Protein AF-A0A1T5KF01-F1 (afdb_monomer_lite)

Sequence (106 aa):
MKITCDNCKESFELKKLKQRSLGDEIQETYYNCPNCNKEYRVCITNKSIRELQNKIEQKKLIIRIETKKGCKNIKEVFELENLIKKHKKKMDKLNNRKRRVGSKQV

Foldseek 3Di:
DWDQDPPPRDIDDDDDWDWDDPDPQKIWIWDADPPPRDIDTDFIDGPVLVVLVVVLVVLVVVQVVCVVVVHHDVVSVVVSVVSVVVSVVVRCVRGVPPPPPPPPPD

Secondary structure (DSSP, 8-state):
-EEE-TTT--EEE----EEEEEETTEEEEEEE-TTT--EEEEEEE-HHHHHHHHHHHHHHHHHHHHHHTT---HHHHHHHHHHHHHHHHHHHHHHSS---------

Structure (mmCIF, N/CA/C/O backbone):
data_AF-A0A1T5KF01-F1
#
_entry.id   AF-A0A1T5KF01-F1
#
loop_
_atom_site.group_PDB
_atom_site.id
_atom_site.type_symbol
_atom_site.label_atom_id
_atom_site.label_alt_id
_atom_site.label_comp_id
_atom_site.label_asym_id
_atom_site.label_entity_id
_atom_site.label_seq_id
_atom_sit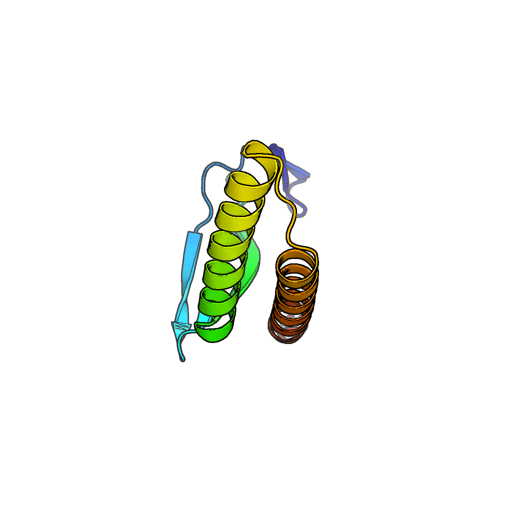e.pdbx_PDB_ins_code
_atom_site.Cartn_x
_atom_site.Cartn_y
_atom_site.Cartn_z
_atom_site.occupancy
_atom_site.B_iso_or_equiv
_atom_site.auth_seq_id
_atom_site.auth_comp_id
_atom_site.auth_asym_id
_atom_site.auth_atom_id
_atom_site.pdbx_PDB_model_num
ATOM 1 N N . MET A 1 1 ? -11.079 10.130 -3.906 1.00 79.25 1 MET A N 1
ATOM 2 C CA . MET A 1 1 ? -11.410 8.742 -3.503 1.00 79.25 1 MET A CA 1
ATOM 3 C C . MET A 1 1 ? -12.603 8.801 -2.562 1.00 79.25 1 MET A C 1
ATOM 5 O O . MET A 1 1 ? -12.503 9.469 -1.536 1.00 79.25 1 MET A O 1
ATOM 9 N N . LYS A 1 2 ? -13.730 8.181 -2.933 1.00 89.44 2 LYS A N 1
ATOM 10 C CA . LYS A 1 2 ? -14.936 8.114 -2.094 1.00 89.44 2 LYS A CA 1
ATOM 11 C C . LYS A 1 2 ? -14.797 6.942 -1.121 1.00 89.44 2 LYS A C 1
ATOM 13 O O . LYS A 1 2 ? -14.424 5.851 -1.544 1.00 89.44 2 LYS A O 1
ATOM 18 N N . ILE A 1 3 ? -15.040 7.181 0.164 1.00 89.62 3 ILE A N 1
ATOM 19 C CA . ILE A 1 3 ? -14.940 6.178 1.231 1.00 89.62 3 ILE A CA 1
ATOM 20 C C . ILE A 1 3 ? -16.276 6.127 1.962 1.00 89.62 3 ILE A C 1
ATOM 22 O O . ILE A 1 3 ? -16.869 7.167 2.240 1.00 89.62 3 ILE A O 1
ATOM 26 N N . THR A 1 4 ? -16.737 4.918 2.272 1.00 92.94 4 THR A N 1
ATOM 27 C CA . THR A 1 4 ? -17.910 4.703 3.124 1.00 92.94 4 THR A CA 1
ATOM 28 C C . THR A 1 4 ? -17.444 4.497 4.557 1.00 92.94 4 THR A C 1
ATOM 30 O O . THR A 1 4 ? -16.551 3.694 4.816 1.00 92.94 4 THR A O 1
ATOM 33 N N . CYS A 1 5 ? -18.014 5.241 5.499 1.00 91.38 5 CYS A N 1
ATOM 34 C CA . CYS A 1 5 ? -17.700 5.087 6.910 1.00 91.38 5 CYS A CA 1
ATOM 35 C C . CYS A 1 5 ? -18.304 3.789 7.458 1.00 91.38 5 CYS A C 1
ATOM 37 O O . CYS A 1 5 ? -19.520 3.637 7.481 1.00 91.38 5 CYS A O 1
ATOM 39 N N . ASP A 1 6 ? -17.489 2.900 8.027 1.00 91.94 6 ASP A N 1
ATOM 40 C CA . ASP A 1 6 ? -18.015 1.663 8.623 1.00 91.94 6 ASP A CA 1
ATOM 41 C C . ASP A 1 6 ? -18.953 1.894 9.815 1.00 91.94 6 ASP A C 1
ATOM 43 O O . ASP A 1 6 ? -19.761 1.021 10.127 1.00 91.94 6 ASP A O 1
ATOM 47 N N . ASN A 1 7 ? -18.845 3.053 10.474 1.00 93.00 7 ASN A N 1
ATOM 48 C CA . ASN A 1 7 ? -19.596 3.388 11.681 1.00 93.00 7 ASN A CA 1
ATOM 49 C C . ASN A 1 7 ? -20.949 4.034 11.390 1.00 93.00 7 ASN A C 1
ATOM 51 O O . ASN A 1 7 ? -21.963 3.540 11.854 1.00 93.00 7 ASN A O 1
ATOM 55 N N . CYS A 1 8 ? -20.961 5.133 10.631 1.00 94.12 8 CYS A N 1
ATOM 56 C CA . CYS A 1 8 ? -22.191 5.871 10.319 1.00 94.12 8 CYS A CA 1
ATOM 57 C C . CYS A 1 8 ? -22.768 5.552 8.936 1.00 94.12 8 CYS A C 1
ATOM 59 O O . CYS A 1 8 ? -23.792 6.110 8.578 1.00 94.12 8 CYS A O 1
ATOM 61 N N . LYS A 1 9 ? -22.109 4.688 8.150 1.00 94.56 9 LYS A N 1
ATOM 62 C CA . LYS A 1 9 ? -22.498 4.270 6.787 1.00 94.56 9 LYS A CA 1
ATOM 63 C C . LYS A 1 9 ? -22.569 5.379 5.738 1.00 94.56 9 LYS A C 1
ATOM 65 O O . LYS A 1 9 ? -22.718 5.086 4.557 1.00 94.56 9 LYS A O 1
ATOM 70 N N . GLU A 1 10 ? -22.332 6.621 6.134 1.00 93.00 10 GLU A N 1
ATOM 71 C CA . GLU A 1 10 ? -22.228 7.733 5.208 1.00 93.00 10 GLU A CA 1
ATOM 72 C C . GLU A 1 10 ? -20.980 7.658 4.331 1.00 93.00 10 GLU A C 1
ATOM 74 O O . GLU A 1 10 ? -19.878 7.307 4.776 1.00 93.00 10 GLU A O 1
ATOM 79 N N . SER A 1 11 ? -21.159 8.053 3.076 1.00 93.44 11 SER A N 1
ATOM 80 C CA . SER A 1 11 ? -20.076 8.180 2.111 1.00 93.44 11 SER A CA 1
ATOM 81 C C . SER A 1 11 ? -19.534 9.601 2.075 1.00 93.44 11 SER A C 1
ATOM 83 O O . SER A 1 11 ? -20.294 10.562 2.031 1.00 93.44 11 SER A O 1
ATOM 85 N N . PHE A 1 12 ? -18.215 9.745 2.001 1.00 91.75 12 PHE A N 1
ATOM 86 C CA . PHE A 1 12 ? -17.570 11.049 1.889 1.00 91.75 12 PHE A CA 1
ATOM 87 C C . PHE A 1 12 ? -16.321 10.987 1.012 1.00 91.75 12 PHE A C 1
ATOM 89 O O . PHE A 1 12 ? -15.743 9.925 0.763 1.00 91.75 12 PHE A O 1
ATOM 96 N N . GLU A 1 13 ? -15.889 12.150 0.537 1.00 92.75 13 GLU A N 1
ATOM 97 C CA . GLU A 1 13 ? -14.614 12.283 -0.154 1.00 92.75 13 GLU A CA 1
ATOM 98 C C . GLU A 1 13 ? -13.480 12.448 0.854 1.00 92.75 13 GLU A C 1
ATOM 100 O O . GLU A 1 13 ? -13.439 13.407 1.632 1.00 92.75 13 GLU A O 1
ATOM 105 N N . LEU A 1 14 ? -12.525 11.518 0.834 1.00 88.50 14 LEU A N 1
ATOM 106 C CA . LEU A 1 14 ? -11.343 11.632 1.675 1.00 88.50 14 LEU A CA 1
ATOM 107 C C . LEU A 1 14 ? -10.403 12.697 1.094 1.00 88.50 14 LEU A C 1
ATOM 109 O O . LEU A 1 14 ? -9.682 12.438 0.131 1.00 88.50 14 LEU A O 1
ATOM 113 N N . LYS A 1 15 ? -10.417 13.895 1.692 1.00 85.38 15 LYS A N 1
ATOM 114 C CA . LYS A 1 15 ? -9.615 15.041 1.229 1.00 85.38 15 LYS A CA 1
ATOM 115 C C . LYS A 1 15 ? -8.137 14.930 1.601 1.00 85.38 15 LYS A C 1
ATOM 117 O O . LYS A 1 15 ? -7.275 15.145 0.756 1.00 85.38 15 LYS A O 1
ATOM 122 N N . LYS A 1 16 ? -7.832 14.644 2.872 1.00 85.31 16 LYS A N 1
ATOM 123 C CA . LYS A 1 16 ? -6.457 14.577 3.390 1.00 85.31 16 LYS A CA 1
ATOM 124 C C . LYS A 1 16 ? -6.327 13.515 4.474 1.00 85.31 16 LYS A C 1
ATOM 126 O O . LYS A 1 16 ? -7.209 13.363 5.316 1.00 85.31 16 LYS A O 1
ATOM 131 N N . LEU A 1 17 ? -5.191 12.828 4.458 1.00 92.06 17 LEU A N 1
ATOM 132 C CA . LEU A 1 17 ? -4.743 11.981 5.555 1.00 92.06 17 LEU A CA 1
ATOM 133 C C . LEU A 1 17 ? -3.989 12.831 6.577 1.00 92.06 17 LEU A C 1
ATOM 135 O O . LEU A 1 17 ? -3.270 13.763 6.215 1.00 92.06 17 LEU A O 1
ATOM 139 N N . LYS A 1 18 ? -4.153 12.496 7.852 1.00 93.12 18 LYS A N 1
ATOM 140 C CA . LYS A 1 18 ? -3.396 13.068 8.963 1.00 93.12 18 LYS A CA 1
ATOM 141 C C . LYS A 1 18 ? -2.261 12.125 9.331 1.00 93.12 18 LYS A C 1
ATOM 143 O O . LYS A 1 18 ? -2.373 10.913 9.155 1.00 93.12 18 LYS A O 1
ATOM 148 N N . GLN A 1 19 ? -1.182 12.685 9.859 1.00 93.44 19 GLN A N 1
ATOM 149 C CA . GLN A 1 19 ? -0.047 11.924 10.364 1.00 93.44 19 GLN A CA 1
ATOM 150 C C . GLN A 1 19 ? 0.279 12.367 11.785 1.00 93.44 19 GLN A C 1
ATOM 152 O O . GLN A 1 19 ? 0.242 13.558 12.085 1.00 93.44 19 GLN A O 1
ATOM 157 N N . ARG A 1 20 ? 0.615 11.410 12.652 1.00 94.12 20 ARG A N 1
ATOM 158 C CA . ARG A 1 20 ? 1.160 11.680 13.987 1.00 94.12 20 ARG A CA 1
ATOM 159 C C . ARG A 1 20 ? 2.384 10.818 14.260 1.00 94.12 20 ARG A C 1
ATOM 161 O O . ARG A 1 20 ? 2.453 9.672 13.815 1.00 94.12 20 ARG A O 1
ATOM 168 N N . SER A 1 21 ? 3.347 11.379 14.984 1.00 92.00 21 SER A N 1
ATOM 169 C CA . SER A 1 21 ? 4.489 10.625 15.503 1.00 92.00 21 SER A CA 1
ATOM 170 C C . SER A 1 21 ? 4.049 9.812 16.720 1.00 92.00 21 SER A C 1
ATOM 172 O O . SER A 1 21 ? 3.308 10.323 17.557 1.00 92.00 21 SE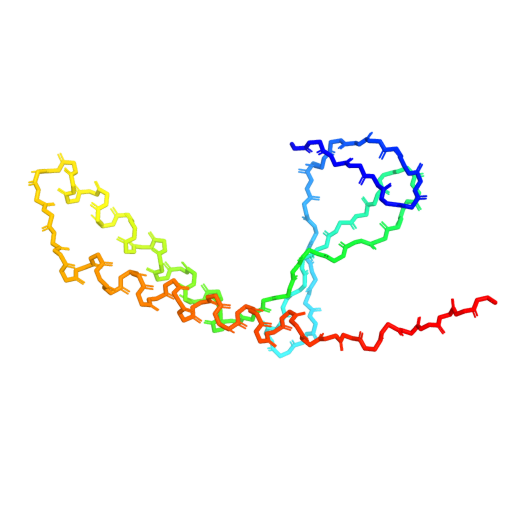R A O 1
ATOM 174 N N . LEU A 1 22 ? 4.492 8.559 16.812 1.00 88.62 22 LEU A N 1
ATOM 175 C CA . LEU A 1 22 ? 4.235 7.677 17.958 1.00 88.62 22 LEU A CA 1
ATOM 176 C C . LEU A 1 22 ? 5.489 7.444 18.824 1.00 88.62 22 LEU A C 1
ATOM 178 O O . LEU A 1 22 ? 5.435 6.626 19.737 1.00 88.62 22 LEU A O 1
ATOM 182 N N . GLY A 1 23 ? 6.595 8.146 18.549 1.00 85.12 23 GLY A N 1
ATOM 183 C CA . GLY A 1 23 ? 7.906 7.891 19.165 1.00 85.12 23 GLY A CA 1
ATOM 184 C C . GLY A 1 23 ? 8.760 6.909 18.354 1.00 85.12 23 GLY A C 1
ATOM 185 O O . GLY A 1 23 ? 8.266 6.300 17.407 1.00 85.12 23 GLY A O 1
ATOM 186 N N . ASP A 1 24 ? 10.055 6.805 18.671 1.00 78.75 24 ASP A N 1
ATOM 187 C CA . ASP A 1 24 ? 11.020 5.880 18.039 1.00 78.75 24 ASP A CA 1
ATOM 188 C C . ASP A 1 24 ? 10.997 5.880 16.496 1.00 78.75 24 ASP A C 1
ATOM 190 O O . ASP A 1 24 ? 11.047 4.841 15.835 1.00 78.75 24 ASP A O 1
ATOM 194 N N . GLU A 1 25 ? 10.858 7.069 15.899 1.00 87.56 25 GLU A N 1
ATOM 195 C CA . GLU A 1 25 ? 10.752 7.280 14.446 1.00 87.56 25 GLU A CA 1
ATOM 196 C C . GLU A 1 25 ? 9.526 6.612 13.775 1.00 87.56 25 GLU A C 1
ATOM 198 O O . GLU A 1 25 ? 9.437 6.560 12.535 1.00 87.56 25 GLU A O 1
ATOM 203 N N . ILE A 1 26 ? 8.561 6.139 14.568 1.00 91.38 26 ILE A N 1
ATOM 204 C CA . ILE A 1 26 ? 7.293 5.555 14.132 1.00 91.38 26 ILE A CA 1
ATOM 205 C C . ILE A 1 26 ? 6.290 6.671 13.835 1.00 91.38 26 ILE A C 1
ATOM 207 O O . ILE A 1 26 ? 6.104 7.604 14.613 1.00 91.38 26 ILE A O 1
ATOM 211 N N . GLN A 1 27 ? 5.606 6.558 12.700 1.00 93.00 27 GLN A N 1
ATOM 212 C CA . GLN A 1 27 ? 4.536 7.463 12.296 1.00 93.00 27 GLN A CA 1
ATOM 213 C C . GLN A 1 27 ? 3.272 6.673 11.982 1.00 93.00 27 GLN A C 1
ATOM 215 O O . GLN A 1 27 ? 3.325 5.639 11.318 1.00 93.00 27 GLN A O 1
ATOM 220 N N . GLU A 1 28 ? 2.134 7.187 12.423 1.00 93.75 28 GLU A N 1
ATOM 221 C CA . GLU A 1 28 ? 0.811 6.661 12.117 1.00 93.75 28 GLU A CA 1
ATOM 222 C C . GLU A 1 28 ? 0.080 7.623 11.191 1.00 93.75 28 GLU A C 1
ATOM 224 O O . GLU A 1 28 ? -0.015 8.819 11.466 1.00 93.75 28 GLU A O 1
ATOM 229 N N . THR A 1 29 ? -0.457 7.082 10.104 1.00 93.94 29 THR A N 1
ATOM 230 C CA . THR A 1 29 ? -1.342 7.789 9.186 1.00 93.94 29 THR A CA 1
ATOM 231 C C . THR A 1 29 ? -2.781 7.394 9.491 1.00 93.94 29 THR A C 1
ATOM 233 O O . THR A 1 29 ? -3.096 6.205 9.587 1.00 93.94 29 THR A O 1
ATOM 236 N N . TYR A 1 30 ? -3.657 8.380 9.644 1.00 93.88 30 TYR A N 1
ATOM 237 C CA . TYR A 1 30 ? -5.053 8.191 10.027 1.00 93.88 30 TYR A CA 1
ATOM 238 C C . TYR A 1 30 ? -5.958 9.242 9.373 1.00 93.88 30 TYR A C 1
ATOM 240 O O . TYR A 1 30 ? -5.489 10.232 8.812 1.00 93.88 30 TYR A O 1
A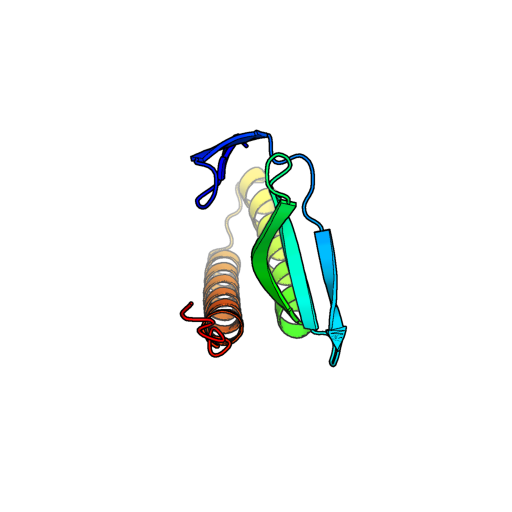TOM 248 N N . TYR A 1 31 ? -7.267 9.041 9.443 1.00 93.81 31 TYR A N 1
ATOM 249 C CA . TYR A 1 31 ? -8.264 10.051 9.097 1.00 93.81 31 TYR A CA 1
ATOM 250 C C . TYR A 1 31 ? -9.442 9.988 10.064 1.00 93.81 31 TYR A C 1
ATOM 252 O O . TYR A 1 31 ? -9.615 9.013 10.789 1.00 93.81 31 TYR A O 1
ATOM 260 N N . ASN A 1 32 ? -10.265 11.032 10.069 1.00 93.00 32 ASN A N 1
ATOM 261 C CA . ASN A 1 32 ? -11.520 11.053 10.809 1.00 93.00 32 ASN A CA 1
ATOM 262 C C . ASN A 1 32 ? -12.674 11.054 9.808 1.00 93.00 32 ASN A C 1
ATOM 264 O O . ASN A 1 32 ? -12.594 11.735 8.784 1.00 93.00 32 ASN A O 1
ATOM 268 N N . CYS A 1 33 ? -13.738 10.306 10.095 1.00 92.00 33 CYS A N 1
ATOM 269 C CA . CYS A 1 33 ? -14.988 10.460 9.360 1.00 92.00 33 CYS A CA 1
ATOM 270 C C . CYS A 1 33 ? -15.520 11.888 9.570 1.00 92.00 33 CYS A C 1
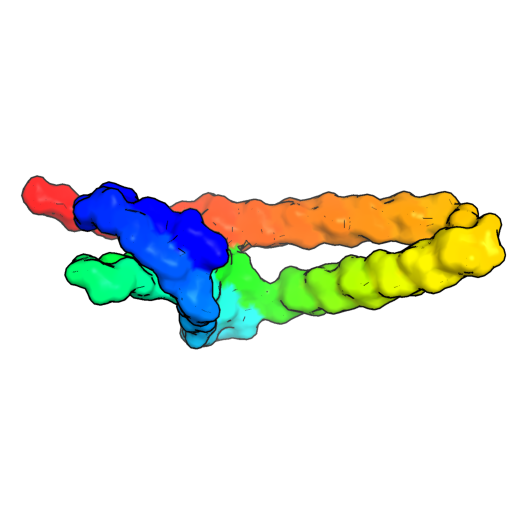ATOM 272 O O . CYS A 1 33 ? -15.668 12.281 10.723 1.00 92.00 33 CYS A O 1
ATOM 274 N N . PRO A 1 34 ? -15.842 12.656 8.519 1.00 92.81 34 PRO A N 1
ATOM 275 C CA . PRO A 1 34 ? -16.351 14.017 8.680 1.00 92.81 34 PRO A CA 1
ATOM 276 C C . PRO A 1 34 ? -17.749 14.068 9.315 1.00 92.81 34 PRO A C 1
ATOM 278 O O . PRO A 1 34 ? -18.114 15.095 9.870 1.00 92.81 34 PRO A O 1
ATOM 281 N N . ASN A 1 35 ? -18.508 12.967 9.263 1.00 92.75 35 ASN A N 1
ATOM 282 C CA . ASN A 1 35 ? -19.903 12.934 9.711 1.00 92.75 35 ASN A CA 1
ATOM 283 C C . ASN A 1 35 ? -20.053 12.477 11.169 1.00 92.75 35 ASN A C 1
ATOM 285 O O . ASN A 1 35 ? -20.881 13.004 11.898 1.00 92.75 35 ASN A O 1
ATOM 289 N N . CYS A 1 36 ? -19.244 11.508 11.617 1.00 94.00 36 CYS A N 1
ATOM 290 C CA . CYS A 1 36 ? -19.296 10.999 12.998 1.00 94.00 36 CYS A CA 1
ATOM 291 C C . CYS A 1 36 ? -17.980 11.139 13.773 1.00 94.00 36 CYS A C 1
ATOM 293 O O . CYS A 1 36 ? -17.859 10.616 14.877 1.00 94.00 36 CYS A O 1
ATOM 295 N N . ASN A 1 37 ? -16.966 11.787 13.194 1.00 91.81 37 ASN A N 1
ATOM 296 C CA . ASN A 1 37 ? -15.642 12.035 13.781 1.00 91.81 37 ASN A CA 1
ATOM 297 C C . ASN A 1 37 ? -14.825 10.802 14.200 1.00 91.81 37 ASN A C 1
ATOM 299 O O . ASN A 1 37 ? -13.694 10.951 14.672 1.00 91.81 37 ASN A O 1
ATOM 303 N N . LYS A 1 38 ? -15.320 9.582 13.955 1.00 92.81 38 LYS A N 1
ATOM 304 C CA . LYS A 1 38 ? -14.587 8.348 14.257 1.00 92.81 38 LYS A CA 1
ATOM 305 C C . LYS A 1 38 ? -13.228 8.331 13.557 1.00 92.81 38 LYS A C 1
ATOM 307 O O . LYS A 1 38 ? -13.147 8.572 12.352 1.00 92.81 38 LYS A O 1
ATOM 312 N N . GLU A 1 39 ? -12.178 8.054 14.327 1.00 93.06 39 GLU A N 1
ATOM 313 C CA . GLU A 1 39 ? -10.805 7.920 13.840 1.00 93.06 39 GLU A CA 1
ATOM 314 C C . GLU A 1 39 ? -10.592 6.541 13.200 1.00 93.06 39 GLU A C 1
ATOM 316 O O . GLU A 1 39 ? -10.952 5.509 13.766 1.00 93.06 39 GLU A O 1
ATOM 321 N N . TYR A 1 40 ? -9.967 6.537 12.027 1.00 91.00 40 TYR A N 1
ATOM 322 C CA . TYR A 1 40 ? -9.583 5.354 11.274 1.00 91.00 40 TYR A CA 1
ATOM 323 C C . TYR A 1 40 ? -8.083 5.387 11.008 1.00 91.00 40 TYR A C 1
ATOM 325 O O . TYR A 1 40 ? -7.565 6.303 10.367 1.00 91.00 40 TYR A O 1
ATOM 333 N N . ARG A 1 41 ? -7.383 4.358 11.485 1.00 90.94 41 ARG A N 1
ATOM 334 C CA . ARG A 1 41 ? -5.968 4.130 11.190 1.00 90.94 41 ARG A CA 1
ATOM 335 C C . ARG A 1 41 ? -5.824 3.566 9.779 1.00 90.94 41 ARG A C 1
ATOM 337 O O . ARG A 1 41 ? -6.443 2.559 9.460 1.00 90.94 41 ARG A O 1
ATOM 344 N N . VAL A 1 42 ? -4.955 4.175 8.978 1.00 90.81 42 VAL A N 1
ATOM 345 C CA . VAL A 1 42 ? -4.614 3.706 7.627 1.00 90.81 42 VAL A CA 1
ATOM 346 C C . VAL A 1 42 ? -3.384 2.814 7.668 1.00 90.81 42 VAL A C 1
ATOM 348 O O . VAL A 1 42 ? -3.422 1.678 7.208 1.00 90.81 42 VAL A O 1
ATOM 351 N N . CYS A 1 43 ? -2.284 3.319 8.225 1.00 91.62 43 CYS A N 1
ATOM 352 C CA . CYS A 1 43 ? -1.045 2.561 8.329 1.00 91.62 43 CYS A CA 1
ATOM 353 C C . CYS A 1 43 ? -0.104 3.142 9.384 1.00 91.62 43 CYS A C 1
ATOM 355 O O . CYS A 1 43 ? -0.194 4.309 9.767 1.00 91.62 43 CYS A O 1
ATOM 357 N N . ILE A 1 44 ? 0.830 2.312 9.825 1.00 91.94 44 ILE A N 1
ATOM 358 C CA . ILE A 1 44 ? 1.985 2.672 10.632 1.00 91.94 44 ILE A CA 1
ATOM 359 C C . ILE A 1 44 ? 3.237 2.416 9.793 1.00 91.94 44 ILE A C 1
ATOM 361 O O . ILE A 1 44 ? 3.366 1.375 9.145 1.00 91.94 44 ILE A O 1
ATOM 365 N N . THR A 1 45 ? 4.165 3.364 9.823 1.00 93.69 45 THR A N 1
ATOM 366 C CA . THR A 1 45 ? 5.476 3.281 9.178 1.00 93.69 45 THR A CA 1
ATOM 367 C C . THR A 1 45 ? 6.579 3.656 10.165 1.00 93.69 45 THR A C 1
ATOM 369 O O . THR A 1 45 ? 6.317 4.211 11.230 1.00 93.69 45 THR A O 1
ATOM 372 N N . ASN A 1 46 ? 7.826 3.354 9.821 1.00 94.19 46 ASN A N 1
ATOM 373 C CA . ASN A 1 46 ? 9.008 3.803 10.551 1.00 94.19 46 ASN A CA 1
ATOM 374 C C . ASN A 1 46 ? 10.087 4.266 9.569 1.00 94.19 46 ASN A C 1
ATOM 376 O O . ASN A 1 46 ? 9.950 4.084 8.356 1.00 94.19 46 ASN A O 1
ATOM 380 N N . LYS A 1 47 ? 11.180 4.840 10.077 1.00 92.56 47 LYS A N 1
ATOM 381 C CA . LYS A 1 47 ? 12.259 5.357 9.225 1.00 92.56 47 LYS A CA 1
ATOM 382 C C . LYS A 1 47 ? 12.792 4.316 8.248 1.00 92.56 47 LYS A C 1
ATOM 384 O O . LYS A 1 47 ? 12.850 4.583 7.054 1.00 92.56 47 LYS A O 1
ATOM 389 N N . SER A 1 48 ? 13.060 3.101 8.723 1.00 93.31 48 SER A N 1
ATOM 390 C CA . SER A 1 48 ? 13.601 2.033 7.876 1.00 93.31 48 SER A CA 1
ATOM 391 C C . SER A 1 48 ? 12.664 1.604 6.735 1.00 93.31 48 SER A C 1
ATOM 393 O O . SER A 1 48 ? 13.120 1.080 5.719 1.00 93.31 48 SER A O 1
ATOM 395 N N . ILE A 1 49 ? 11.348 1.758 6.913 1.00 94.31 49 ILE A N 1
ATOM 396 C CA . ILE A 1 49 ? 10.343 1.494 5.880 1.00 94.31 49 ILE A CA 1
ATOM 397 C C . ILE A 1 49 ? 10.296 2.668 4.902 1.00 94.31 49 ILE A C 1
ATOM 399 O O . ILE A 1 49 ? 10.335 2.434 3.697 1.00 94.31 49 ILE A O 1
ATOM 403 N N . ARG A 1 50 ? 10.294 3.911 5.404 1.00 94.06 50 ARG A N 1
ATOM 404 C CA . ARG A 1 50 ? 10.337 5.127 4.572 1.00 94.06 50 ARG A CA 1
ATOM 405 C C . ARG A 1 50 ? 11.581 5.162 3.678 1.00 94.06 50 ARG A C 1
ATOM 407 O O . ARG A 1 50 ? 11.483 5.460 2.494 1.00 94.06 50 ARG A O 1
ATOM 414 N N . GLU A 1 51 ? 12.738 4.767 4.201 1.00 95.06 51 GLU A N 1
ATOM 415 C CA . GLU A 1 51 ? 13.976 4.641 3.422 1.00 95.06 51 GLU A CA 1
ATOM 416 C C . GLU A 1 51 ? 13.868 3.590 2.310 1.00 95.06 51 GLU A C 1
ATOM 418 O O . GLU A 1 51 ? 14.319 3.821 1.189 1.00 95.06 51 GLU A O 1
ATOM 423 N N . LEU A 1 52 ? 13.250 2.435 2.587 1.00 95.81 52 LEU A N 1
ATOM 424 C CA . LEU A 1 52 ? 13.002 1.419 1.559 1.00 95.81 52 LEU A CA 1
ATOM 425 C C . LEU A 1 52 ? 12.027 1.919 0.494 1.00 95.81 52 LEU A C 1
ATOM 427 O O . LEU A 1 52 ? 12.245 1.660 -0.686 1.00 95.81 52 LEU A O 1
ATOM 431 N N . GLN A 1 53 ? 10.982 2.640 0.898 1.00 95.75 53 GLN A N 1
ATOM 432 C CA . GLN A 1 53 ? 10.033 3.254 -0.024 1.00 95.75 53 GLN A CA 1
ATOM 433 C C . GLN A 1 53 ? 10.741 4.245 -0.958 1.00 95.75 53 GLN A C 1
ATOM 435 O O . GLN A 1 53 ? 10.572 4.155 -2.170 1.00 95.75 53 GLN A O 1
ATOM 440 N N . ASN A 1 54 ? 11.617 5.102 -0.425 1.00 96.69 54 ASN A N 1
ATOM 441 C CA . ASN A 1 54 ? 12.409 6.034 -1.233 1.00 96.69 54 ASN A CA 1
ATOM 442 C C . ASN A 1 54 ? 13.315 5.306 -2.239 1.00 96.69 54 ASN A C 1
ATOM 444 O O . ASN A 1 54 ? 13.359 5.685 -3.407 1.00 96.69 54 ASN A O 1
ATOM 448 N N . LYS A 1 55 ? 13.985 4.221 -1.823 1.00 96.75 55 LYS A N 1
ATOM 449 C CA . LYS A 1 55 ? 14.813 3.397 -2.726 1.00 96.75 55 LYS A CA 1
ATOM 450 C C . LYS A 1 55 ? 13.991 2.761 -3.850 1.00 96.75 55 LYS A C 1
ATOM 452 O O . LYS A 1 55 ? 14.434 2.731 -4.995 1.00 96.75 55 LYS A O 1
ATOM 457 N N . ILE A 1 56 ? 12.791 2.271 -3.534 1.00 97.50 56 ILE A N 1
ATOM 458 C CA . ILE A 1 56 ? 11.857 1.717 -4.522 1.00 97.50 56 ILE A CA 1
ATOM 459 C C . ILE A 1 56 ? 11.472 2.785 -5.550 1.00 97.50 56 ILE A C 1
ATOM 461 O O . ILE A 1 56 ? 11.538 2.517 -6.747 1.00 97.50 56 ILE A O 1
ATOM 465 N N . GLU A 1 57 ? 11.098 3.987 -5.108 1.00 97.31 57 GLU A N 1
ATOM 466 C CA . GLU A 1 57 ? 10.691 5.070 -6.012 1.00 97.31 57 GLU A CA 1
ATOM 467 C C . GLU A 1 57 ? 11.842 5.541 -6.911 1.00 97.31 57 GLU A C 1
ATOM 469 O O . GLU A 1 57 ? 11.654 5.701 -8.118 1.00 97.31 57 GLU A O 1
ATOM 474 N N . GLN A 1 58 ? 13.058 5.660 -6.369 1.00 96.06 58 GLN A N 1
ATOM 475 C CA . GLN A 1 58 ? 14.251 5.973 -7.162 1.00 96.06 58 GLN A CA 1
ATOM 476 C C . GLN A 1 58 ? 14.516 4.911 -8.237 1.00 96.06 58 GLN A C 1
ATOM 478 O O . GLN A 1 58 ? 14.710 5.243 -9.407 1.00 96.06 58 GLN A O 1
ATOM 483 N N . LYS A 1 59 ? 14.465 3.625 -7.876 1.00 95.31 59 LYS A N 1
ATOM 484 C CA . LYS A 1 59 ? 14.744 2.534 -8.821 1.00 95.31 59 LYS A CA 1
ATOM 485 C C . LYS A 1 59 ? 13.651 2.400 -9.888 1.00 95.31 59 LYS A C 1
ATOM 487 O O . LYS A 1 59 ? 13.961 2.192 -11.058 1.00 95.31 59 LYS A O 1
ATOM 492 N N . LYS A 1 60 ? 12.378 2.617 -9.530 1.00 95.69 60 LYS A N 1
ATOM 493 C CA . LYS A 1 60 ? 11.272 2.724 -10.502 1.00 95.69 60 LYS A CA 1
ATOM 494 C C . LYS A 1 60 ? 11.505 3.846 -11.510 1.00 95.69 60 LYS A C 1
ATOM 496 O O . LYS A 1 60 ? 11.234 3.654 -12.694 1.00 95.69 60 LYS A O 1
ATOM 501 N N . LEU A 1 61 ? 11.986 5.005 -11.056 1.00 95.12 61 LEU A N 1
ATOM 502 C CA . LEU A 1 61 ? 12.287 6.130 -11.937 1.00 95.12 61 LEU A CA 1
ATOM 503 C C . LEU A 1 61 ? 13.401 5.774 -12.929 1.00 95.12 61 LEU A C 1
ATOM 505 O O . LEU A 1 61 ? 13.220 5.991 -14.125 1.00 95.12 61 LEU A O 1
ATOM 509 N N . ILE A 1 62 ? 14.497 5.177 -12.453 1.00 93.06 62 ILE A N 1
ATOM 510 C CA . ILE A 1 62 ? 15.615 4.723 -13.298 1.00 93.06 62 ILE A CA 1
ATOM 511 C C . ILE A 1 62 ? 15.113 3.742 -14.362 1.00 93.06 62 ILE A C 1
ATOM 513 O O . ILE A 1 62 ? 15.250 4.020 -15.551 1.00 93.06 62 ILE A O 1
ATOM 517 N N . ILE A 1 63 ? 14.421 2.670 -13.959 1.00 93.75 63 ILE A N 1
ATOM 518 C CA . ILE A 1 63 ? 13.875 1.665 -14.888 1.00 93.75 63 ILE A CA 1
ATOM 519 C C . ILE A 1 63 ? 12.926 2.308 -15.906 1.00 93.75 63 ILE A C 1
ATOM 521 O O . ILE A 1 63 ? 12.937 1.951 -17.085 1.00 93.75 63 ILE A O 1
ATOM 525 N N . ARG A 1 64 ? 12.105 3.280 -15.487 1.00 93.69 64 ARG A N 1
ATOM 526 C CA . ARG A 1 64 ? 11.204 4.004 -16.393 1.00 93.69 64 ARG A CA 1
ATOM 527 C C . ARG A 1 64 ? 11.976 4.814 -17.436 1.00 93.69 64 ARG A C 1
ATOM 529 O O . ARG A 1 64 ? 11.551 4.857 -18.588 1.00 93.69 64 ARG A O 1
ATOM 536 N N . ILE A 1 65 ? 13.076 5.457 -17.047 1.00 92.94 65 ILE A N 1
ATOM 537 C CA . ILE A 1 65 ? 13.954 6.203 -17.960 1.00 92.94 65 ILE A CA 1
ATOM 538 C C . ILE A 1 65 ? 14.655 5.243 -18.926 1.00 92.94 65 ILE A C 1
ATOM 540 O O . ILE A 1 65 ? 14.655 5.500 -20.126 1.00 92.94 65 ILE A O 1
ATOM 544 N N . GLU A 1 66 ? 15.208 4.134 -18.433 1.00 91.00 66 GLU A N 1
ATOM 545 C CA . GLU A 1 66 ? 15.865 3.113 -19.259 1.00 91.00 66 GLU A CA 1
ATOM 546 C C . GLU A 1 66 ? 14.897 2.523 -20.289 1.00 91.00 66 GLU A C 1
ATOM 548 O O . GLU A 1 66 ? 15.188 2.516 -21.485 1.00 91.00 66 GLU A O 1
ATOM 553 N N . THR A 1 67 ? 13.696 2.139 -19.846 1.00 89.44 67 THR A N 1
ATOM 554 C CA . THR A 1 67 ? 12.665 1.559 -20.719 1.00 89.44 67 THR A CA 1
ATOM 555 C C . THR A 1 67 ? 12.261 2.537 -21.823 1.00 89.44 67 THR A C 1
ATOM 557 O O . THR A 1 67 ? 12.113 2.134 -22.972 1.00 89.44 67 THR A O 1
ATOM 560 N N . LYS A 1 68 ? 12.138 3.838 -21.513 1.00 92.00 68 LYS A N 1
ATOM 561 C CA . LYS A 1 68 ? 11.883 4.883 -22.523 1.00 92.00 68 LYS A CA 1
ATOM 562 C C . LYS A 1 68 ? 13.012 5.021 -23.546 1.00 92.00 68 LYS A C 1
ATOM 564 O O . LYS A 1 68 ? 12.747 5.422 -24.671 1.00 92.00 68 LYS A O 1
ATOM 569 N N . LYS A 1 69 ? 14.250 4.708 -23.160 1.00 92.12 69 LYS A N 1
ATOM 570 C CA . LYS A 1 69 ? 15.424 4.690 -24.045 1.00 92.12 69 LYS A CA 1
ATOM 571 C C . LYS A 1 69 ? 15.565 3.374 -24.827 1.00 92.12 69 LYS A C 1
ATOM 573 O O . LYS A 1 69 ? 16.512 3.243 -25.589 1.00 92.12 69 LYS A O 1
ATOM 578 N N . GLY A 1 70 ? 14.662 2.405 -24.637 1.00 88.38 70 GLY A N 1
ATOM 579 C CA . GLY A 1 70 ? 14.723 1.090 -25.285 1.00 88.38 70 GLY A CA 1
ATOM 580 C C . GLY A 1 70 ? 15.691 0.098 -24.628 1.00 88.38 70 GLY A C 1
ATOM 581 O O . GLY A 1 70 ? 15.841 -1.019 -25.115 1.00 88.38 70 GLY A O 1
ATOM 582 N N . CYS A 1 71 ? 16.313 0.460 -23.503 1.00 81.31 71 CYS A N 1
ATOM 583 C CA . CYS A 1 71 ? 17.200 -0.420 -22.747 1.00 81.31 71 CYS A CA 1
ATOM 584 C C . CYS A 1 71 ? 16.441 -0.977 -21.537 1.00 81.31 71 CYS A C 1
ATOM 586 O O . CYS A 1 71 ? 15.863 -0.216 -20.768 1.00 81.31 71 CYS A O 1
ATOM 588 N N . LYS A 1 72 ? 16.438 -2.296 -21.322 1.00 81.31 72 LYS A N 1
ATOM 589 C CA . LYS A 1 72 ? 15.858 -2.894 -20.108 1.00 81.31 72 LYS A CA 1
ATOM 590 C C . LYS A 1 72 ? 16.914 -3.696 -19.368 1.00 81.31 72 LYS A C 1
ATOM 592 O O . LYS A 1 72 ? 17.295 -4.779 -19.804 1.00 81.31 72 LYS A O 1
ATOM 597 N N . ASN A 1 73 ? 17.353 -3.188 -18.222 1.00 88.38 73 ASN A N 1
ATOM 598 C CA . ASN A 1 73 ? 18.269 -3.921 -17.365 1.00 88.38 73 ASN A CA 1
ATOM 599 C C . ASN A 1 73 ? 17.489 -4.894 -16.464 1.00 88.38 73 ASN A C 1
ATOM 601 O O . ASN A 1 73 ? 16.849 -4.505 -15.488 1.00 88.38 73 ASN A O 1
ATOM 605 N N . ILE A 1 74 ? 17.532 -6.187 -16.795 1.00 90.00 74 ILE A N 1
ATOM 606 C CA . ILE A 1 74 ? 16.810 -7.234 -16.051 1.00 90.00 74 ILE A CA 1
ATOM 607 C C . ILE A 1 74 ? 17.270 -7.308 -14.585 1.00 90.00 74 ILE A C 1
ATOM 609 O O . ILE A 1 74 ? 16.444 -7.545 -13.703 1.00 90.00 74 ILE A O 1
ATOM 613 N N . LYS A 1 75 ? 18.557 -7.055 -14.299 1.00 92.56 75 LYS A N 1
ATOM 614 C CA . LYS A 1 75 ? 19.083 -7.059 -12.923 1.00 92.56 75 LYS A CA 1
ATOM 615 C C . LYS A 1 75 ? 18.443 -5.952 -12.086 1.00 92.56 75 LYS A C 1
ATOM 617 O O . LYS A 1 75 ? 18.039 -6.203 -10.952 1.00 92.56 75 LYS A O 1
ATOM 622 N N . GLU A 1 76 ? 18.275 -4.765 -12.670 1.00 91.25 76 GLU A N 1
ATOM 623 C CA . GLU A 1 76 ? 17.627 -3.632 -12.005 1.00 91.25 76 GLU A CA 1
ATOM 624 C C . GLU A 1 76 ? 16.171 -3.945 -11.649 1.00 91.25 76 GLU A C 1
ATOM 626 O O . GLU A 1 76 ? 15.734 -3.673 -10.526 1.00 91.25 76 GLU A O 1
ATOM 631 N N . VAL A 1 77 ? 15.445 -4.576 -12.580 1.00 92.38 77 VAL A N 1
ATOM 632 C CA . VAL A 1 77 ? 14.054 -5.012 -12.386 1.00 92.38 77 VAL A CA 1
ATOM 633 C C . VAL A 1 77 ? 13.954 -6.055 -11.273 1.00 92.38 77 VAL A C 1
ATOM 635 O O . VAL A 1 77 ? 13.123 -5.916 -10.376 1.00 92.38 77 VAL A O 1
ATOM 638 N N . PHE A 1 78 ? 14.829 -7.062 -11.278 1.00 95.69 78 PHE A N 1
ATOM 639 C CA . PHE A 1 78 ? 14.850 -8.096 -10.243 1.00 95.69 78 PHE A CA 1
ATOM 640 C C . PHE A 1 78 ? 15.152 -7.521 -8.850 1.00 95.69 78 PHE A C 1
ATOM 642 O O . PHE A 1 78 ? 14.524 -7.885 -7.853 1.00 95.69 78 PHE A O 1
ATOM 649 N N . GLU A 1 79 ? 16.085 -6.575 -8.757 1.00 95.19 79 GLU A N 1
ATOM 650 C CA . GLU A 1 79 ? 16.385 -5.914 -7.490 1.00 95.19 79 GLU A CA 1
ATOM 651 C C . GLU A 1 79 ? 15.209 -5.060 -6.992 1.00 95.19 79 GLU A C 1
ATOM 653 O O . GLU A 1 79 ? 14.892 -5.088 -5.798 1.00 95.19 79 GLU A O 1
ATOM 658 N N . LEU A 1 80 ? 14.507 -4.359 -7.892 1.00 95.19 80 LEU A N 1
ATOM 659 C CA . LEU A 1 80 ? 13.286 -3.629 -7.549 1.00 95.19 80 LEU A CA 1
ATOM 660 C C . LEU A 1 80 ? 12.229 -4.570 -6.948 1.00 95.19 80 LEU A C 1
ATOM 662 O O . LEU A 1 80 ? 11.640 -4.248 -5.913 1.00 95.19 80 LEU A O 1
ATOM 666 N N . GLU A 1 81 ? 12.016 -5.749 -7.536 1.00 96.00 81 GLU A N 1
ATOM 667 C CA . GLU A 1 81 ? 11.089 -6.745 -6.986 1.00 96.00 81 GLU A CA 1
ATOM 668 C C . GLU A 1 81 ? 11.479 -7.185 -5.570 1.00 96.00 81 GLU A C 1
ATOM 670 O O . GLU A 1 81 ? 10.621 -7.285 -4.686 1.00 96.00 81 GLU A O 1
ATOM 675 N N . ASN A 1 82 ? 12.769 -7.416 -5.321 1.00 97.31 82 ASN A N 1
ATOM 676 C CA . ASN A 1 82 ? 13.262 -7.798 -3.998 1.00 97.31 82 ASN A CA 1
ATOM 677 C C . ASN A 1 82 ? 13.065 -6.684 -2.964 1.00 97.31 82 ASN A C 1
ATOM 679 O O . ASN A 1 82 ? 12.654 -6.960 -1.830 1.00 97.31 82 ASN A O 1
ATOM 683 N N . LEU A 1 83 ? 13.287 -5.423 -3.348 1.00 96.62 83 LEU A N 1
ATOM 684 C CA . LEU A 1 83 ? 13.004 -4.270 -2.492 1.00 96.62 83 LEU A CA 1
ATOM 685 C C . LEU A 1 83 ? 11.512 -4.170 -2.165 1.00 96.62 83 LEU A C 1
ATOM 687 O O . LEU A 1 83 ? 11.165 -4.007 -0.994 1.00 96.62 83 LEU A O 1
ATOM 691 N N . ILE A 1 84 ? 10.629 -4.344 -3.155 1.00 95.44 84 ILE A N 1
ATOM 692 C CA . ILE A 1 84 ? 9.171 -4.339 -2.958 1.00 95.44 84 ILE A CA 1
ATOM 693 C C . ILE A 1 84 ? 8.750 -5.462 -2.002 1.00 95.44 84 ILE A C 1
ATOM 695 O O . ILE A 1 84 ? 8.011 -5.212 -1.046 1.00 95.44 84 ILE A O 1
ATOM 699 N N . LYS A 1 85 ? 9.267 -6.685 -2.189 1.00 96.44 85 LYS A N 1
ATOM 700 C CA . LYS A 1 85 ? 9.010 -7.827 -1.292 1.00 96.44 85 LYS A CA 1
ATOM 701 C C . LYS A 1 85 ? 9.470 -7.532 0.138 1.00 96.44 85 LYS A C 1
ATOM 703 O O . LYS A 1 85 ? 8.733 -7.793 1.090 1.00 96.44 85 LYS A O 1
ATOM 708 N N . LYS A 1 86 ? 10.666 -6.960 0.310 1.00 95.94 86 LYS A N 1
ATOM 709 C CA . LYS A 1 86 ? 11.216 -6.587 1.625 1.00 95.94 86 LYS A CA 1
ATOM 710 C C . LYS A 1 86 ? 10.393 -5.488 2.297 1.00 95.94 86 LYS A C 1
ATOM 712 O O . LYS A 1 86 ? 10.102 -5.593 3.488 1.00 95.94 86 LYS A O 1
ATOM 717 N N . HIS A 1 87 ? 10.002 -4.462 1.544 1.00 95.44 87 HIS A N 1
ATOM 718 C CA . HIS A 1 87 ? 9.144 -3.382 2.022 1.00 95.44 87 HIS A CA 1
ATOM 719 C C . HIS A 1 87 ? 7.787 -3.921 2.486 1.00 95.44 87 HIS A C 1
ATOM 721 O O . HIS A 1 87 ? 7.390 -3.648 3.617 1.00 95.44 87 HIS A O 1
ATOM 727 N N . LYS A 1 88 ? 7.128 -4.763 1.674 1.00 92.50 88 LYS A N 1
ATOM 728 C CA . LYS A 1 88 ? 5.857 -5.410 2.030 1.00 92.50 88 LYS A CA 1
ATOM 729 C C . LYS A 1 88 ? 5.973 -6.202 3.335 1.00 92.50 88 LYS A C 1
ATOM 731 O O . LYS A 1 88 ? 5.228 -5.934 4.267 1.00 92.50 88 LYS A O 1
ATOM 736 N N . LYS A 1 89 ? 6.983 -7.073 3.464 1.00 93.88 89 LYS A N 1
ATOM 737 C CA . LYS A 1 89 ? 7.221 -7.846 4.699 1.00 93.88 89 LYS A CA 1
ATOM 738 C C . LYS A 1 89 ? 7.388 -6.959 5.937 1.00 93.88 89 LYS A C 1
ATOM 740 O O . LYS A 1 89 ? 6.875 -7.292 7.003 1.00 93.88 89 LYS A O 1
ATOM 745 N N . LYS A 1 90 ? 8.111 -5.837 5.825 1.00 93.31 90 LYS A N 1
ATOM 746 C CA . LYS A 1 90 ? 8.275 -4.899 6.946 1.00 93.31 90 LYS A CA 1
ATOM 747 C C . LYS A 1 90 ? 6.978 -4.161 7.281 1.00 93.31 90 LYS A C 1
ATOM 749 O O . LYS A 1 90 ? 6.666 -4.033 8.463 1.00 93.31 90 LYS A O 1
ATOM 754 N N . MET A 1 91 ? 6.241 -3.704 6.268 1.00 91.12 91 MET A N 1
ATOM 755 C CA . MET A 1 91 ? 4.930 -3.076 6.443 1.00 91.12 91 MET A CA 1
ATOM 756 C C . MET A 1 91 ? 3.958 -4.023 7.138 1.00 91.12 91 MET A C 1
ATOM 758 O O . MET A 1 91 ? 3.371 -3.637 8.147 1.00 91.12 91 MET A O 1
ATOM 762 N N . ASP A 1 92 ? 3.863 -5.266 6.669 1.00 90.81 92 ASP A N 1
ATOM 763 C CA . ASP A 1 92 ? 3.011 -6.299 7.255 1.00 90.81 92 ASP A CA 1
ATOM 764 C C . ASP A 1 92 ? 3.421 -6.572 8.704 1.00 90.81 92 ASP A C 1
ATOM 766 O O . ASP A 1 92 ? 2.582 -6.552 9.595 1.00 90.81 92 ASP A O 1
ATOM 770 N N . LYS A 1 93 ? 4.719 -6.736 8.991 1.00 90.88 93 LYS A N 1
ATOM 771 C CA . LYS A 1 93 ? 5.206 -6.958 10.365 1.00 90.88 93 LYS A CA 1
ATOM 772 C C . LYS A 1 93 ? 4.853 -5.806 11.313 1.00 90.88 93 LYS A C 1
ATOM 774 O O . LYS A 1 93 ? 4.572 -6.054 12.484 1.00 90.88 93 LYS A O 1
ATOM 779 N N . LEU A 1 94 ? 4.889 -4.562 10.833 1.00 89.56 94 LEU A N 1
ATOM 780 C CA . LEU A 1 94 ? 4.594 -3.383 11.646 1.00 89.56 94 LEU A CA 1
ATOM 781 C C . LEU A 1 94 ? 3.084 -3.169 11.834 1.00 89.56 94 LEU A C 1
ATOM 783 O O . LEU A 1 94 ? 2.655 -2.828 12.933 1.00 89.56 94 LEU A O 1
ATOM 787 N N . ASN A 1 95 ? 2.284 -3.410 10.793 1.00 87.38 95 ASN A N 1
ATOM 788 C CA . ASN A 1 95 ? 0.839 -3.168 10.794 1.00 87.38 95 ASN A CA 1
ATOM 789 C C . ASN A 1 95 ? 0.016 -4.363 11.308 1.00 87.38 95 ASN A C 1
ATOM 791 O O . ASN A 1 95 ? -1.035 -4.152 11.905 1.00 87.38 95 ASN A O 1
ATOM 795 N N . ASN A 1 96 ? 0.512 -5.601 11.176 1.00 79.44 96 ASN A N 1
ATOM 796 C CA . ASN A 1 96 ? -0.109 -6.806 11.750 1.00 79.44 96 ASN A CA 1
ATOM 797 C C . ASN A 1 96 ? 0.164 -6.974 13.247 1.00 79.44 96 ASN A C 1
ATOM 799 O O . ASN A 1 96 ? -0.373 -7.897 13.866 1.00 79.44 96 ASN A O 1
ATOM 803 N N . ARG A 1 97 ? 0.947 -6.083 13.874 1.00 58.88 97 ARG A N 1
ATOM 804 C CA . ARG A 1 97 ? 0.885 -5.918 15.328 1.00 58.88 97 ARG A CA 1
ATOM 805 C C . ARG A 1 97 ? -0.494 -5.357 15.652 1.00 58.88 97 ARG A C 1
ATOM 807 O O . ARG A 1 97 ? -0.672 -4.143 15.741 1.00 58.88 97 ARG A O 1
ATOM 814 N N . LYS A 1 98 ? -1.474 -6.252 15.822 1.00 42.47 98 LYS A N 1
ATOM 815 C CA . LYS A 1 98 ? -2.745 -5.935 16.466 1.00 42.47 98 LYS A CA 1
ATOM 816 C C . LYS A 1 98 ? -2.382 -5.156 17.726 1.00 42.47 98 LYS A C 1
ATOM 818 O O . LYS A 1 98 ? -1.831 -5.719 18.671 1.00 42.47 98 LYS A O 1
ATOM 823 N N . ARG A 1 99 ? -2.697 -3.859 17.766 1.00 40.41 99 ARG A N 1
ATOM 824 C CA . ARG A 1 99 ? -3.015 -3.274 19.064 1.00 40.41 99 ARG A CA 1
ATOM 825 C C . ARG A 1 99 ? -4.125 -4.185 19.573 1.00 40.41 99 ARG A C 1
ATOM 827 O O . ARG A 1 99 ? -5.064 -4.421 18.811 1.00 40.41 99 ARG A O 1
ATOM 834 N N . ARG A 1 100 ? -3.975 -4.760 20.775 1.00 35.72 100 ARG A N 1
ATOM 835 C CA . ARG A 1 100 ? -5.124 -5.289 21.516 1.00 35.72 100 ARG A CA 1
ATOM 836 C C . ARG A 1 100 ? -6.177 -4.211 21.347 1.00 35.72 100 ARG A C 1
ATOM 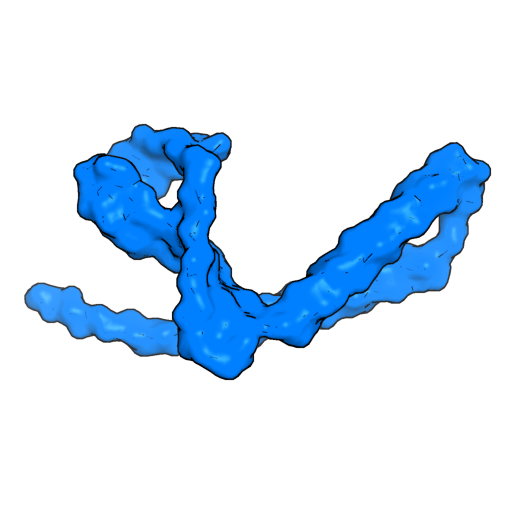838 O O . ARG A 1 100 ? -5.972 -3.089 21.813 1.00 35.72 100 ARG A O 1
ATOM 845 N N . VAL A 1 101 ? -7.175 -4.485 20.513 1.00 33.81 101 VAL A N 1
ATOM 846 C CA . VAL A 1 101 ? -8.327 -3.616 20.412 1.00 33.81 101 VAL A CA 1
ATOM 847 C C . VAL A 1 101 ? -8.825 -3.684 21.835 1.00 33.81 101 VAL A C 1
ATOM 849 O O . VAL A 1 101 ? -9.136 -4.771 22.316 1.00 33.81 101 VAL A O 1
ATOM 852 N N . GLY A 1 102 ? -8.680 -2.585 22.571 1.00 32.75 102 GLY A N 1
ATOM 853 C CA . GLY A 1 102 ? -9.350 -2.448 23.841 1.00 32.75 102 GLY A CA 1
ATOM 854 C C . GLY A 1 102 ? -10.813 -2.576 23.490 1.00 32.75 102 GLY A C 1
ATOM 855 O O . GLY A 1 102 ? -11.418 -1.618 23.014 1.00 32.75 102 GLY A O 1
ATOM 856 N N . SER A 1 103 ? -11.317 -3.798 23.609 1.00 32.81 103 SER A N 1
ATOM 857 C CA . SER A 1 103 ? -12.715 -4.127 23.686 1.00 32.81 103 SER A CA 1
ATOM 858 C C . SER A 1 103 ? -13.249 -3.286 24.832 1.00 32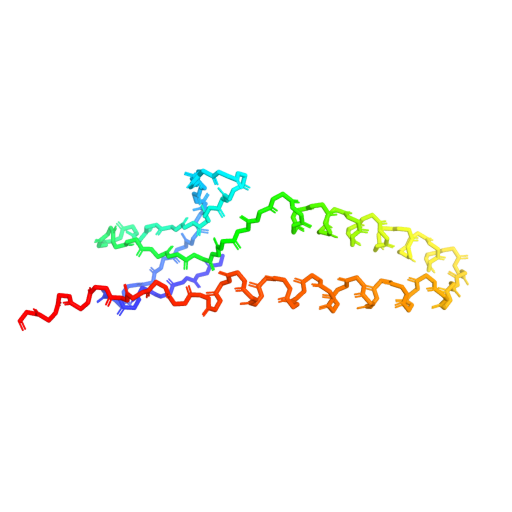.81 103 SER A C 1
ATOM 860 O O . SER A 1 103 ? -13.206 -3.689 25.987 1.00 32.81 103 SER A O 1
ATOM 862 N N . LYS A 1 104 ? -13.720 -2.079 24.533 1.00 34.47 104 LYS A N 1
ATOM 863 C CA . LYS A 1 104 ? -14.885 -1.585 25.244 1.00 34.47 104 LYS A CA 1
ATOM 864 C C . LYS A 1 104 ? -16.060 -2.278 24.571 1.00 34.47 104 LYS A C 1
ATOM 866 O O . LYS A 1 104 ? -16.662 -1.749 23.644 1.00 34.47 104 LYS A O 1
ATOM 871 N N . GLN A 1 105 ? -16.248 -3.539 24.964 1.00 34.25 105 GLN A N 1
ATOM 872 C CA . GLN A 1 105 ? -17.590 -4.084 25.069 1.00 34.25 105 GLN A CA 1
ATOM 873 C C . GLN A 1 105 ? -18.322 -3.133 26.012 1.00 34.25 105 GLN A C 1
ATOM 875 O O . GLN A 1 105 ? -17.831 -2.851 27.107 1.00 34.25 105 GLN A O 1
ATOM 880 N N . VAL A 1 106 ? -19.374 -2.526 25.475 1.00 33.25 106 VAL A N 1
ATOM 881 C CA . VAL A 1 106 ? -20.455 -1.967 26.282 1.00 33.25 106 VAL A CA 1
ATOM 882 C C . VAL A 1 106 ? -21.131 -3.134 26.985 1.00 33.25 106 VAL A C 1
ATOM 884 O O . VAL A 1 106 ? -21.256 -4.190 26.320 1.00 33.25 106 VAL A O 1
#

Organism: NCBI:txid36842

pLDDT: mean 86.97, std 16.43, range [32.75, 97.5]

Radius of gyration: 18.51 Å; chains: 1; bounding box: 42×23×52 Å